Protein AF-A0A317QIL3-F1 (afdb_monomer)

Radius of gyration: 12.7 Å; Cα contacts (8 Å, |Δi|>4): 108; chains: 1; bounding box: 24×31×33 Å

Sequence (88 aa):
MLNANNESPKTRSYVVLYLADLLPRVGADRLERAARILETLPSMAGKIGLARQSQWKKYPSLYLADIAGKPTEERVLFDALNELTADV

Structure (mmCIF, N/CA/C/O backbone):
data_AF-A0A317QIL3-F1
#
_entry.id   AF-A0A317QIL3-F1
#
loop_
_atom_site.group_PDB
_atom_site.id
_atom_site.type_symbol
_atom_site.label_atom_id
_atom_site.label_alt_id
_atom_site.label_comp_id
_atom_site.label_asym_id
_atom_site.label_entity_id
_atom_site.label_seq_id
_atom_site.pdbx_PDB_ins_code
_atom_site.Cartn_x
_atom_site.Cartn_y
_atom_site.Cartn_z
_atom_site.occupa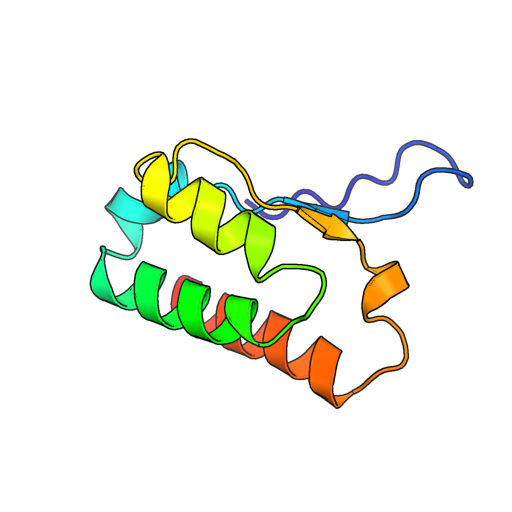ncy
_atom_site.B_iso_or_equiv
_atom_site.auth_seq_id
_atom_site.auth_comp_id
_atom_site.auth_asym_id
_atom_site.auth_atom_id
_atom_site.pdbx_PDB_model_num
ATOM 1 N N . MET A 1 1 ? 10.470 -1.070 1.859 1.00 46.31 1 MET A N 1
ATOM 2 C CA . MET A 1 1 ? 10.802 -0.444 3.155 1.00 46.31 1 MET A CA 1
ATOM 3 C C . MET A 1 1 ? 9.549 0.255 3.671 1.00 46.31 1 MET A C 1
ATOM 5 O O . MET A 1 1 ? 9.022 1.100 2.962 1.00 46.31 1 MET A O 1
ATOM 9 N N . LEU A 1 2 ? 9.016 -0.170 4.820 1.00 52.59 2 LEU A N 1
ATOM 10 C CA . LEU A 1 2 ? 7.852 0.435 5.480 1.00 52.59 2 LEU A CA 1
ATOM 11 C C . LEU A 1 2 ? 8.363 1.616 6.315 1.00 52.59 2 LEU A C 1
ATOM 13 O O . LEU A 1 2 ? 9.101 1.402 7.273 1.00 52.59 2 LEU A O 1
ATOM 17 N N . ASN A 1 3 ? 8.029 2.851 5.939 1.00 52.25 3 ASN A N 1
ATOM 18 C CA . ASN A 1 3 ? 8.293 4.004 6.798 1.00 52.25 3 ASN A CA 1
ATOM 19 C C . ASN A 1 3 ? 7.051 4.253 7.655 1.00 52.25 3 ASN A C 1
ATOM 21 O O . ASN A 1 3 ? 6.041 4.694 7.115 1.00 52.25 3 ASN A O 1
ATOM 25 N N . ALA A 1 4 ? 7.138 3.938 8.948 1.00 57.38 4 ALA A N 1
ATOM 26 C CA . ALA A 1 4 ? 6.186 4.357 9.967 1.00 57.38 4 ALA A CA 1
ATOM 27 C C . ALA A 1 4 ? 6.800 5.550 10.710 1.00 57.38 4 ALA A C 1
ATOM 29 O O . ALA A 1 4 ? 7.515 5.373 11.696 1.00 57.38 4 ALA A O 1
ATOM 30 N N . ASN A 1 5 ? 6.592 6.763 10.193 1.00 57.00 5 ASN A N 1
ATOM 31 C CA . ASN A 1 5 ? 7.208 7.947 10.786 1.00 57.00 5 ASN A CA 1
ATOM 32 C C . ASN A 1 5 ? 6.577 8.243 12.168 1.00 57.00 5 ASN A C 1
ATOM 34 O O . ASN A 1 5 ? 5.351 8.318 12.282 1.00 57.00 5 ASN A O 1
ATOM 38 N N . ASN A 1 6 ? 7.414 8.393 13.202 1.00 51.66 6 ASN A N 1
ATOM 39 C CA . ASN A 1 6 ? 7.046 8.698 14.598 1.00 51.66 6 ASN A CA 1
ATOM 40 C C . ASN A 1 6 ? 7.610 10.064 15.049 1.00 51.66 6 ASN A C 1
ATOM 42 O O . ASN A 1 6 ? 7.995 10.267 16.200 1.00 51.66 6 ASN A O 1
ATOM 46 N N . GLU A 1 7 ? 7.733 11.017 14.131 1.00 48.50 7 GLU A N 1
ATOM 47 C CA . GLU A 1 7 ? 8.222 12.355 14.460 1.00 48.50 7 GLU A CA 1
ATOM 48 C C . GLU A 1 7 ? 7.071 13.216 14.997 1.00 48.50 7 GLU A C 1
ATOM 50 O O . GLU A 1 7 ? 6.287 13.741 14.219 1.00 48.50 7 GLU A O 1
ATOM 55 N N . SER A 1 8 ? 6.999 13.393 16.324 1.00 54.25 8 SER A N 1
ATOM 56 C CA . SER A 1 8 ? 6.029 14.196 17.107 1.00 54.25 8 SER A CA 1
ATOM 57 C C . SER A 1 8 ? 4.697 13.504 17.47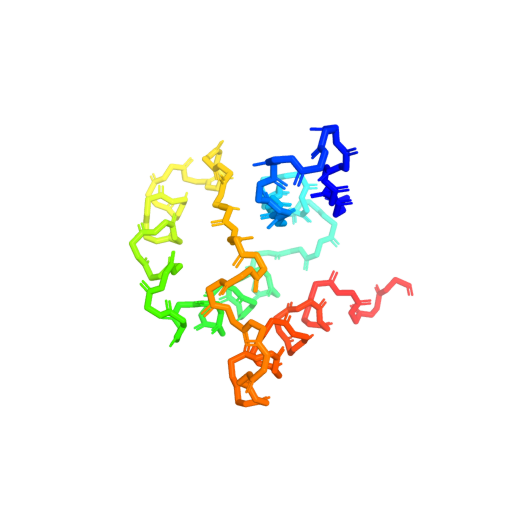3 1.00 54.25 8 SER A C 1
ATOM 59 O O . SER A 1 8 ? 4.022 12.977 16.593 1.00 54.25 8 SER A O 1
ATOM 61 N N . PRO A 1 9 ? 4.220 13.611 18.739 1.00 56.44 9 PRO A N 1
ATOM 62 C CA . PRO A 1 9 ? 2.912 13.100 19.192 1.00 56.44 9 PRO A CA 1
ATOM 63 C C . PRO A 1 9 ? 1.693 13.607 18.404 1.00 56.44 9 PRO A C 1
ATOM 65 O O . PRO A 1 9 ? 0.591 13.095 18.571 1.00 56.44 9 PRO A O 1
ATOM 68 N N . LYS A 1 10 ? 1.866 14.652 17.584 1.00 64.12 10 LYS A N 1
ATOM 69 C CA . LYS A 1 10 ? 0.813 15.236 16.739 1.00 64.12 10 LYS A CA 1
ATOM 70 C C . LYS A 1 10 ? 0.827 14.712 15.298 1.00 64.12 10 LYS A C 1
ATOM 72 O O . LYS A 1 10 ? -0.093 15.018 14.541 1.00 64.12 10 LYS A O 1
ATOM 77 N N . THR A 1 11 ? 1.845 13.953 14.901 1.00 67.44 11 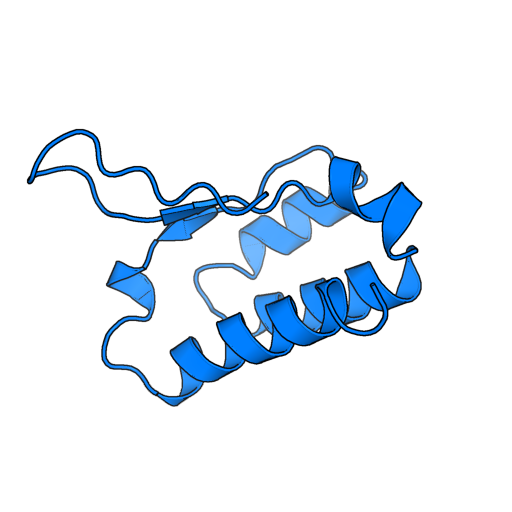THR A N 1
ATOM 78 C CA . THR A 1 11 ? 1.986 13.457 13.530 1.00 67.44 11 THR A CA 1
ATOM 79 C C . THR A 1 11 ? 1.209 12.161 13.373 1.00 67.44 11 THR A C 1
ATOM 81 O O . THR A 1 11 ? 1.459 11.174 14.060 1.00 67.44 11 THR A O 1
ATOM 84 N N . ARG A 1 12 ? 0.232 12.160 12.459 1.00 73.12 12 ARG A N 1
ATOM 85 C CA . ARG A 1 12 ? -0.547 10.958 12.138 1.00 73.12 12 ARG A CA 1
ATOM 86 C C . ARG A 1 12 ? 0.395 9.924 11.532 1.00 73.12 12 ARG A C 1
ATOM 88 O O . ARG A 1 12 ? 0.951 10.183 10.471 1.00 73.12 12 ARG A O 1
ATOM 95 N N . SER A 1 13 ? 0.545 8.764 12.166 1.00 84.94 13 SER A N 1
ATOM 96 C CA . SER A 1 13 ? 1.347 7.666 11.623 1.00 84.94 13 SER A CA 1
ATOM 97 C C . SER A 1 13 ? 0.791 7.204 10.275 1.00 84.94 13 SER A C 1
ATOM 99 O O . SER A 1 13 ? -0.424 7.062 10.103 1.00 84.94 13 SER A O 1
ATOM 101 N N . TYR A 1 14 ? 1.677 6.963 9.314 1.00 89.19 14 TYR A N 1
ATOM 102 C CA . TYR A 1 14 ? 1.327 6.486 7.980 1.00 89.19 14 TYR A CA 1
ATOM 103 C C . TYR A 1 14 ? 2.332 5.455 7.487 1.00 89.19 14 TYR A C 1
ATOM 105 O O . TYR A 1 14 ? 3.453 5.399 7.978 1.00 89.19 14 TYR A O 1
ATOM 113 N N . VAL A 1 15 ? 1.915 4.669 6.501 1.00 90.75 15 VAL A N 1
ATOM 114 C CA . VAL A 1 15 ? 2.757 3.771 5.712 1.00 90.75 15 VAL A CA 1
ATOM 115 C C . VAL A 1 15 ? 2.934 4.383 4.333 1.00 90.75 15 VAL A C 1
ATOM 117 O O . VAL A 1 15 ? 1.950 4.794 3.722 1.00 90.75 15 VAL A O 1
ATOM 120 N N . VAL A 1 16 ? 4.164 4.421 3.823 1.00 93.25 16 VAL A N 1
ATOM 121 C CA . VAL A 1 16 ? 4.458 4.759 2.420 1.00 93.25 16 VAL A CA 1
ATOM 122 C C . VAL A 1 16 ? 4.862 3.505 1.667 1.00 93.25 16 VAL A C 1
ATOM 124 O O . VAL A 1 16 ? 5.706 2.742 2.140 1.00 93.25 16 VAL A O 1
ATOM 127 N N . LEU A 1 17 ? 4.287 3.314 0.482 1.00 92.50 17 LEU A N 1
ATOM 128 C CA . LEU A 1 17 ? 4.611 2.199 -0.397 1.00 92.50 17 LEU A CA 1
ATOM 129 C C . LEU A 1 17 ? 5.495 2.677 -1.550 1.00 92.50 17 LEU A C 1
ATOM 131 O O . LEU A 1 17 ? 5.046 3.353 -2.476 1.00 92.50 17 LEU A O 1
ATOM 135 N N . TYR A 1 18 ? 6.761 2.280 -1.505 1.00 93.81 18 TYR A N 1
ATOM 136 C CA . TYR A 1 18 ? 7.742 2.531 -2.559 1.00 93.81 18 TYR A CA 1
ATOM 137 C C . TYR A 1 18 ? 7.638 1.454 -3.649 1.00 93.81 18 TYR A C 1
ATOM 139 O O . TYR A 1 18 ? 8.494 0.584 -3.780 1.00 93.81 18 TYR A O 1
ATOM 147 N N . LEU A 1 19 ? 6.522 1.458 -4.384 1.00 94.31 19 LEU A N 1
ATOM 148 C CA . LEU A 1 19 ? 6.170 0.390 -5.328 1.00 94.31 19 LEU A CA 1
ATOM 149 C C . LEU A 1 19 ? 7.168 0.271 -6.494 1.00 94.31 19 LEU A C 1
ATOM 151 O O . LEU A 1 19 ? 7.530 -0.845 -6.853 1.00 94.31 19 LEU A O 1
ATOM 155 N N . ALA A 1 20 ? 7.676 1.387 -7.031 1.00 94.56 20 ALA A N 1
ATOM 156 C CA . ALA A 1 20 ? 8.742 1.359 -8.040 1.00 94.56 20 ALA A CA 1
ATOM 157 C C . ALA A 1 20 ? 10.015 0.650 -7.545 1.00 94.56 20 ALA A C 1
ATOM 159 O O . ALA A 1 20 ? 10.617 -0.100 -8.307 1.00 94.56 20 ALA A O 1
ATOM 160 N N . ASP A 1 21 ? 10.386 0.831 -6.276 1.00 93.56 21 ASP A N 1
ATOM 161 C CA . ASP A 1 21 ? 11.587 0.218 -5.693 1.00 93.56 21 ASP A CA 1
ATOM 162 C C . ASP A 1 21 ? 11.385 -1.277 -5.410 1.00 93.56 21 ASP A C 1
ATOM 164 O O . ASP A 1 21 ? 12.332 -2.062 -5.429 1.00 93.56 21 ASP A O 1
ATOM 168 N N . LEU A 1 22 ? 10.142 -1.691 -5.146 1.00 92.06 22 LEU A N 1
ATOM 169 C CA . LEU A 1 22 ? 9.790 -3.094 -4.932 1.00 92.06 22 LEU A CA 1
ATOM 170 C C . LEU A 1 22 ? 9.646 -3.869 -6.245 1.00 92.06 22 LEU A C 1
ATOM 172 O O . LEU A 1 22 ? 9.921 -5.070 -6.261 1.00 92.06 22 LEU A O 1
ATOM 176 N N . LEU A 1 23 ? 9.246 -3.199 -7.331 1.00 93.56 23 LEU A N 1
ATOM 177 C CA . LEU A 1 23 ? 8.952 -3.815 -8.626 1.00 93.56 23 LEU A CA 1
ATOM 178 C C . LEU A 1 23 ? 10.072 -4.744 -9.144 1.00 93.56 23 LEU A C 1
ATOM 180 O O . LEU A 1 23 ? 9.737 -5.869 -9.517 1.00 93.56 23 LEU A O 1
ATOM 184 N N . PRO A 1 24 ? 11.373 -4.371 -9.130 1.00 93.12 24 PRO A N 1
ATOM 185 C CA . PRO A 1 24 ? 12.446 -5.248 -9.605 1.00 93.12 24 PRO A CA 1
ATOM 186 C C . PRO A 1 24 ? 12.604 -6.532 -8.785 1.00 93.12 24 PRO A C 1
ATOM 188 O O . PRO A 1 24 ? 13.114 -7.522 -9.298 1.00 93.12 24 PRO A O 1
ATOM 191 N N . ARG A 1 25 ? 12.193 -6.512 -7.511 1.00 91.12 25 ARG A N 1
ATOM 192 C CA . ARG A 1 25 ? 12.359 -7.636 -6.583 1.00 91.12 25 ARG A CA 1
ATOM 193 C C . ARG A 1 25 ? 11.169 -8.589 -6.607 1.00 91.12 25 ARG A C 1
ATOM 195 O O . ARG A 1 25 ? 11.364 -9.795 -6.568 1.00 91.12 25 ARG A O 1
ATOM 202 N N . VAL A 1 26 ? 9.947 -8.054 -6.630 1.00 92.44 26 VAL A N 1
ATOM 203 C CA . VAL A 1 26 ? 8.716 -8.861 -6.508 1.00 92.44 26 VAL A CA 1
ATOM 204 C C . VAL A 1 26 ? 8.082 -9.190 -7.863 1.00 92.44 26 VAL A C 1
ATOM 206 O O . VAL A 1 26 ? 7.297 -10.129 -7.965 1.00 92.44 26 VAL A O 1
ATOM 209 N N . GLY A 1 27 ? 8.427 -8.443 -8.914 1.00 94.19 27 GLY A N 1
ATOM 210 C CA . GLY A 1 27 ? 7.833 -8.578 -10.242 1.00 94.19 27 GLY A CA 1
ATOM 211 C C . GLY A 1 27 ? 6.475 -7.880 -10.380 1.00 94.19 27 GLY A C 1
ATOM 212 O O . GLY A 1 27 ? 5.781 -7.593 -9.401 1.00 94.19 27 GLY A O 1
ATOM 213 N N . ALA A 1 28 ? 6.090 -7.595 -11.627 1.00 95.00 28 ALA A N 1
ATOM 214 C CA . ALA A 1 28 ? 4.884 -6.827 -11.944 1.00 95.00 28 ALA A CA 1
ATOM 215 C C . ALA A 1 28 ? 3.592 -7.510 -11.467 1.00 95.00 28 ALA A C 1
ATOM 217 O O . ALA A 1 28 ? 2.714 -6.839 -10.930 1.00 95.00 28 ALA A O 1
ATOM 218 N N . ASP A 1 29 ? 3.498 -8.836 -11.596 1.00 95.56 29 ASP A N 1
ATOM 219 C CA . ASP A 1 29 ? 2.279 -9.575 -11.254 1.00 95.56 29 ASP A CA 1
ATOM 220 C C . ASP A 1 29 ? 1.984 -9.566 -9.750 1.00 95.56 29 ASP A C 1
ATOM 222 O O . ASP A 1 29 ? 0.841 -9.340 -9.351 1.00 95.56 29 ASP A O 1
ATOM 226 N N . ARG A 1 30 ? 3.002 -9.790 -8.902 1.00 94.81 30 ARG A N 1
ATOM 227 C CA . ARG A 1 30 ? 2.854 -9.715 -7.434 1.00 94.81 30 ARG A CA 1
ATOM 228 C C . ARG A 1 30 ? 2.518 -8.297 -7.000 1.00 94.81 30 ARG A C 1
ATOM 230 O O . ARG A 1 30 ? 1.606 -8.096 -6.201 1.00 94.81 30 ARG A O 1
ATOM 237 N N . LEU A 1 31 ? 3.212 -7.312 -7.572 1.00 96.31 31 LEU A N 1
ATOM 238 C CA . LEU A 1 31 ? 2.953 -5.909 -7.278 1.00 96.31 31 LEU A CA 1
ATOM 239 C C . LEU A 1 31 ? 1.514 -5.518 -7.627 1.00 96.31 31 LEU A C 1
ATOM 241 O O . LEU A 1 31 ? 0.863 -4.854 -6.826 1.00 96.31 31 LEU A O 1
ATOM 245 N N . GLU A 1 32 ? 0.991 -5.954 -8.774 1.00 97.44 32 GLU A N 1
ATOM 246 C CA . GLU A 1 32 ? -0.386 -5.637 -9.154 1.00 97.44 32 GLU A CA 1
ATOM 247 C C . GLU A 1 32 ? -1.436 -6.375 -8.326 1.00 97.44 32 GLU A C 1
ATOM 249 O O . GLU A 1 32 ? -2.493 -5.810 -8.046 1.00 97.44 32 GLU A O 1
ATOM 254 N N . ARG A 1 33 ? -1.168 -7.605 -7.870 1.00 97.62 33 ARG A N 1
ATOM 255 C CA . ARG A 1 33 ? -2.060 -8.264 -6.902 1.00 97.62 33 ARG A CA 1
ATOM 256 C C . ARG A 1 33 ? -2.128 -7.487 -5.593 1.00 97.62 33 ARG A C 1
ATOM 258 O O . ARG A 1 33 ? -3.228 -7.177 -5.140 1.00 97.62 33 ARG A O 1
ATOM 265 N N . ALA A 1 34 ? -0.979 -7.088 -5.049 1.00 97.00 34 ALA A N 1
ATOM 266 C CA . ALA A 1 34 ? -0.925 -6.243 -3.860 1.00 97.00 34 ALA A CA 1
ATOM 267 C C . ALA A 1 34 ? -1.649 -4.902 -4.073 1.00 97.00 34 ALA A C 1
ATOM 269 O O . ALA A 1 34 ? -2.424 -4.467 -3.222 1.00 97.00 34 ALA A O 1
ATOM 270 N N . ALA A 1 35 ? -1.446 -4.258 -5.227 1.00 97.19 35 ALA A N 1
ATOM 271 C CA . ALA A 1 35 ? -2.096 -2.998 -5.572 1.00 97.19 35 ALA A CA 1
ATOM 272 C C . ALA A 1 35 ? -3.626 -3.133 -5.636 1.00 97.19 35 ALA A C 1
ATOM 274 O O . ALA A 1 35 ? -4.325 -2.294 -5.073 1.00 97.19 35 ALA A O 1
ATOM 275 N N . ARG A 1 36 ? -4.149 -4.207 -6.242 1.00 98.06 36 ARG A N 1
ATOM 276 C CA . ARG A 1 36 ? -5.595 -4.487 -6.295 1.00 98.06 36 ARG A CA 1
ATOM 277 C C . ARG A 1 36 ? -6.205 -4.720 -4.918 1.00 98.06 36 ARG A C 1
ATOM 279 O O . ARG A 1 36 ? -7.318 -4.269 -4.675 1.00 98.06 36 ARG A O 1
ATOM 286 N N . ILE A 1 37 ? -5.485 -5.398 -4.021 1.00 97.94 37 ILE A N 1
ATOM 287 C CA . ILE A 1 37 ? -5.919 -5.566 -2.628 1.00 97.94 37 ILE A CA 1
ATOM 288 C C . ILE A 1 37 ? -5.985 -4.192 -1.948 1.00 97.94 37 ILE A C 1
ATOM 290 O O . ILE A 1 37 ? -7.005 -3.838 -1.369 1.00 97.94 37 ILE A O 1
ATOM 294 N N . LEU A 1 38 ? -4.949 -3.360 -2.087 1.00 97.31 38 LEU A N 1
ATOM 295 C CA . LEU A 1 38 ? -4.940 -2.011 -1.509 1.00 97.31 38 LEU A CA 1
ATOM 296 C C . LEU A 1 38 ? -6.032 -1.102 -2.084 1.00 97.31 38 LEU A C 1
ATOM 298 O O . LEU A 1 38 ? -6.538 -0.243 -1.366 1.00 97.31 38 LEU A O 1
ATOM 302 N N . GLU A 1 39 ? -6.418 -1.274 -3.349 1.00 96.69 39 GLU A N 1
ATOM 303 C CA . GLU A 1 39 ? -7.497 -0.505 -3.984 1.00 96.69 39 GLU A CA 1
ATOM 304 C C . GLU A 1 39 ? -8.863 -0.710 -3.331 1.00 96.69 39 GLU A C 1
ATOM 306 O O . GLU A 1 39 ? -9.728 0.153 -3.477 1.00 96.69 39 GLU A O 1
ATOM 311 N N . THR A 1 40 ? -9.065 -1.789 -2.569 1.00 97.38 40 THR A N 1
ATOM 312 C CA . THR A 1 40 ? -10.320 -1.985 -1.833 1.00 97.38 40 THR A CA 1
ATOM 313 C C . THR A 1 40 ? -10.435 -1.065 -0.616 1.00 97.38 40 THR A C 1
ATOM 315 O O . THR A 1 40 ? -11.524 -0.939 -0.059 1.00 97.38 40 THR A O 1
ATOM 318 N N . LEU A 1 41 ? -9.348 -0.402 -0.195 1.00 96.38 41 LEU A N 1
ATOM 319 C CA . LEU A 1 41 ? -9.397 0.645 0.826 1.00 96.38 41 LEU A CA 1
ATOM 320 C C . LEU A 1 41 ? -9.807 1.985 0.188 1.00 96.38 41 LEU A C 1
ATOM 322 O O . LEU A 1 41 ? -9.096 2.486 -0.694 1.00 96.38 41 LEU A O 1
ATOM 326 N N . PRO A 1 42 ? -10.874 2.651 0.677 1.00 93.38 42 PRO A N 1
ATOM 327 C CA . PRO A 1 42 ? -11.307 3.944 0.140 1.00 93.38 42 PRO A CA 1
ATOM 328 C C . PRO A 1 42 ? -10.205 5.014 0.146 1.00 93.38 42 PRO A C 1
ATOM 330 O O . PRO A 1 42 ? -10.087 5.803 -0.789 1.00 93.38 42 PRO A O 1
ATOM 333 N N . SER A 1 43 ? -9.352 5.015 1.175 1.00 93.31 43 SER A N 1
ATOM 334 C CA . SER A 1 43 ? -8.237 5.960 1.334 1.00 93.31 43 SER A CA 1
ATOM 335 C C . SER A 1 43 ? -7.055 5.703 0.385 1.00 93.31 43 SER A C 1
ATOM 337 O O . SER A 1 43 ? -6.147 6.543 0.305 1.00 93.31 43 SER A O 1
ATOM 339 N N . MET A 1 44 ? -7.057 4.574 -0.336 1.00 96.62 44 MET A N 1
ATOM 340 C CA . MET A 1 44 ? -5.975 4.130 -1.219 1.00 96.62 44 MET A CA 1
ATOM 341 C C . MET A 1 44 ? -6.373 4.049 -2.688 1.00 96.62 44 MET A C 1
ATOM 343 O O . MET A 1 44 ? -5.508 4.302 -3.522 1.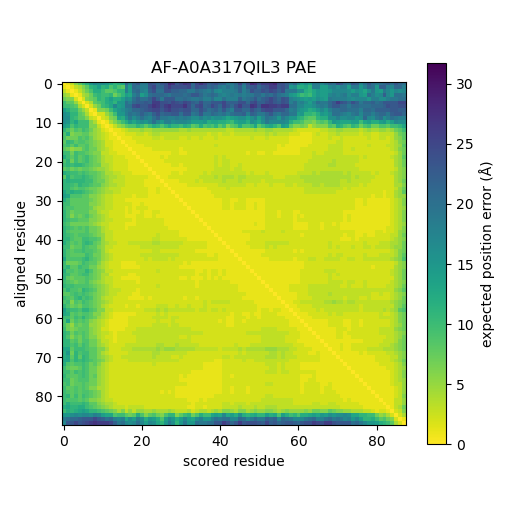00 96.62 44 MET A O 1
ATOM 347 N N . ALA A 1 45 ? -7.637 3.771 -3.024 1.00 95.12 45 ALA A N 1
ATOM 348 C CA . ALA A 1 45 ? -8.092 3.569 -4.405 1.00 95.12 45 ALA A CA 1
ATOM 349 C C . ALA A 1 45 ? -7.565 4.640 -5.385 1.00 95.12 45 ALA A C 1
ATOM 351 O O . ALA A 1 45 ? -6.879 4.335 -6.362 1.00 95.12 45 ALA A O 1
ATOM 352 N N . GLY A 1 46 ? -7.781 5.923 -5.071 1.00 96.44 46 GLY A N 1
ATOM 353 C CA . GLY A 1 46 ? -7.285 7.025 -5.903 1.00 96.44 46 GLY A CA 1
ATOM 354 C C . GLY A 1 46 ? -5.754 7.120 -5.955 1.00 96.44 46 GLY A C 1
ATOM 355 O O . GLY A 1 46 ? -5.181 7.437 -6.997 1.00 96.44 46 GLY A O 1
ATOM 356 N N . LYS A 1 47 ? -5.068 6.810 -4.850 1.00 97.25 47 LYS A N 1
ATOM 357 C CA . LYS A 1 47 ? -3.601 6.872 -4.763 1.00 97.25 47 LYS A CA 1
ATOM 358 C C . LYS A 1 47 ? -2.943 5.750 -5.564 1.00 97.25 47 LYS A C 1
ATOM 360 O O . LYS A 1 47 ? -1.946 6.008 -6.235 1.00 97.25 47 LYS A O 1
ATOM 365 N N . ILE A 1 48 ? -3.508 4.542 -5.536 1.00 97.8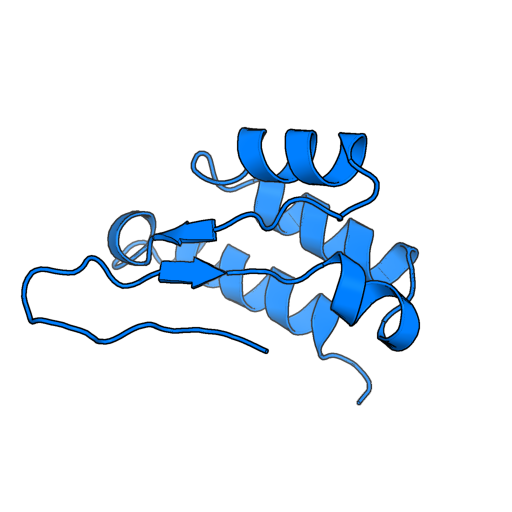1 48 ILE A N 1
ATOM 366 C CA . ILE A 1 48 ? -3.043 3.416 -6.354 1.00 97.81 48 ILE A CA 1
ATOM 367 C C . ILE A 1 48 ? -3.275 3.704 -7.836 1.00 97.81 48 ILE A C 1
ATOM 369 O O . ILE A 1 48 ? -2.347 3.536 -8.624 1.00 97.81 48 ILE A O 1
ATOM 373 N N . GLY A 1 49 ? -4.442 4.233 -8.219 1.00 97.00 49 GLY A N 1
ATOM 374 C CA . GLY A 1 49 ? -4.698 4.645 -9.602 1.00 97.00 49 GLY A CA 1
ATOM 375 C C . GLY A 1 49 ? -3.658 5.645 -10.125 1.00 97.00 49 GLY A C 1
ATOM 376 O O . GLY A 1 49 ? -3.096 5.457 -11.205 1.00 97.00 49 GLY A O 1
ATOM 377 N N . LEU A 1 50 ? -3.325 6.667 -9.327 1.00 97.38 50 LEU A N 1
ATOM 378 C CA . LEU A 1 50 ? -2.268 7.632 -9.658 1.00 97.38 50 LEU A CA 1
ATOM 379 C C . LEU A 1 50 ? -0.874 6.991 -9.714 1.00 97.38 50 LEU A C 1
ATOM 381 O O . LEU A 1 50 ? -0.072 7.350 -10.580 1.00 97.38 50 LEU A O 1
ATOM 385 N N . ALA A 1 51 ? -0.573 6.060 -8.806 1.00 97.19 51 ALA A N 1
ATOM 386 C CA . ALA A 1 51 ? 0.679 5.313 -8.819 1.00 97.19 51 ALA A CA 1
ATOM 387 C C . A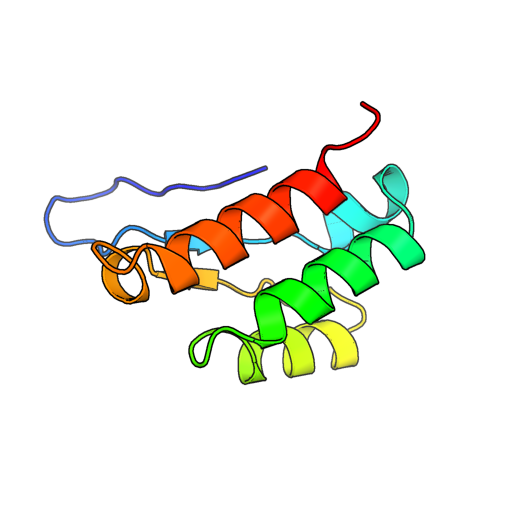LA A 1 51 ? 0.803 4.490 -10.105 1.00 97.19 51 ALA A C 1
ATOM 389 O O . ALA A 1 51 ? 1.798 4.641 -10.814 1.00 97.19 51 ALA A O 1
ATOM 390 N N . ARG A 1 52 ? -0.235 3.736 -10.478 1.00 97.25 52 ARG A N 1
ATO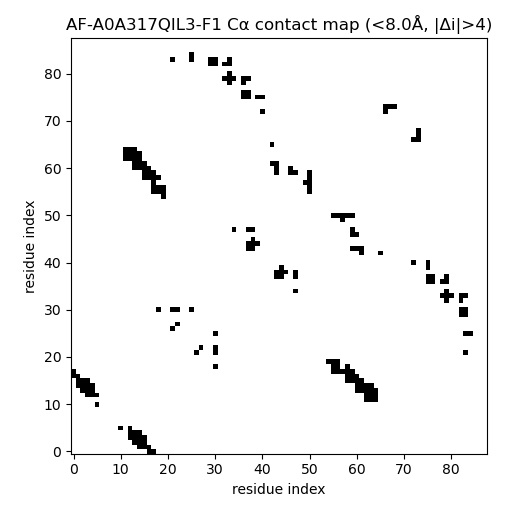M 391 C CA . ARG A 1 52 ? -0.284 2.932 -11.706 1.00 97.25 52 ARG A CA 1
ATOM 392 C C . ARG A 1 52 ? -0.077 3.782 -12.960 1.00 97.25 52 ARG A C 1
ATOM 394 O O . ARG A 1 52 ? 0.789 3.468 -13.771 1.00 97.25 52 ARG A O 1
ATOM 401 N N . GLN A 1 53 ? -0.783 4.911 -13.081 1.00 97.69 53 GLN A N 1
ATOM 402 C CA . GLN A 1 53 ? -0.612 5.859 -14.198 1.00 97.69 53 GLN A CA 1
ATOM 403 C C . GLN A 1 53 ? 0.819 6.408 -14.299 1.00 97.69 53 GLN A C 1
ATOM 405 O O . GLN A 1 53 ? 1.314 6.673 -15.390 1.00 97.69 53 GLN A O 1
ATOM 410 N N . SER A 1 54 ? 1.500 6.561 -13.162 1.00 97.00 54 SER A N 1
ATOM 411 C CA . SER A 1 54 ? 2.889 7.027 -13.100 1.00 97.00 54 SER A CA 1
ATOM 412 C C . SER A 1 54 ? 3.938 5.924 -13.278 1.00 97.00 54 SER A C 1
ATOM 414 O O . SER A 1 54 ? 5.116 6.183 -13.038 1.00 97.00 54 SER A O 1
ATOM 416 N N . GLN A 1 55 ? 3.539 4.700 -13.645 1.00 96.12 55 GLN A N 1
ATOM 417 C CA . GLN A 1 55 ? 4.420 3.525 -13.643 1.00 96.12 55 GLN A CA 1
ATOM 418 C C . GLN A 1 55 ? 5.068 3.300 -12.263 1.00 96.12 55 GLN A C 1
ATOM 420 O O . GLN A 1 55 ? 6.271 3.079 -12.153 1.00 96.12 55 GLN A O 1
ATOM 425 N N . TRP A 1 56 ? 4.266 3.418 -11.202 1.00 96.44 56 TRP A N 1
ATOM 426 C CA . TRP A 1 56 ? 4.641 3.214 -9.793 1.00 96.44 56 TRP A CA 1
ATOM 427 C C . TRP A 1 56 ? 5.624 4.230 -9.199 1.00 96.44 56 TRP A C 1
ATOM 429 O O . TRP A 1 56 ? 6.066 4.055 -8.065 1.00 96.44 56 TRP A O 1
ATOM 439 N N . LYS A 1 57 ? 5.932 5.314 -9.925 1.00 94.38 57 LYS A N 1
ATOM 440 C CA . LYS A 1 57 ? 6.850 6.380 -9.481 1.00 94.38 57 LYS A CA 1
ATOM 441 C C . LYS A 1 57 ? 6.258 7.291 -8.402 1.00 94.38 57 LYS A C 1
ATOM 443 O O . LYS A 1 57 ? 7.005 7.952 -7.690 1.00 94.38 57 LYS A O 1
ATOM 448 N N . LYS A 1 58 ? 4.928 7.366 -8.279 1.00 94.69 58 LYS A N 1
ATOM 449 C CA . LYS A 1 58 ? 4.264 8.013 -7.136 1.00 94.69 58 LYS A CA 1
ATOM 450 C C . LYS A 1 58 ? 4.160 7.037 -5.970 1.00 94.69 58 LYS A C 1
ATOM 452 O O . LYS A 1 58 ? 3.854 5.867 -6.175 1.00 94.69 58 LYS A O 1
ATOM 457 N N . TYR A 1 59 ? 4.342 7.553 -4.757 1.00 93.94 59 TYR A N 1
ATOM 458 C CA . TYR A 1 59 ? 4.364 6.758 -3.531 1.00 93.94 59 TYR A CA 1
ATOM 459 C C . TYR A 1 59 ? 3.026 6.871 -2.793 1.00 93.94 59 TYR A C 1
ATOM 461 O O . TYR A 1 59 ? 2.801 7.856 -2.082 1.00 93.94 59 TYR A O 1
ATOM 469 N N . PRO A 1 60 ? 2.094 5.920 -2.980 1.00 95.25 60 PRO A N 1
ATOM 470 C CA . PRO A 1 60 ? 0.837 5.940 -2.255 1.00 95.25 60 PRO A CA 1
ATOM 471 C C . PRO A 1 60 ? 1.106 5.753 -0.758 1.00 95.25 60 PRO A C 1
ATOM 473 O O . PRO A 1 60 ? 1.908 4.908 -0.351 1.00 95.25 60 PRO A O 1
ATOM 476 N N . SER A 1 61 ? 0.432 6.565 0.056 1.00 94.50 61 SER A N 1
ATOM 477 C CA . SER A 1 61 ? 0.534 6.528 1.512 1.00 94.50 61 SER A CA 1
ATOM 478 C C . SER A 1 61 ? -0.809 6.232 2.172 1.00 94.50 61 SER A C 1
ATOM 480 O O . SER A 1 61 ? -1.847 6.744 1.747 1.00 94.50 61 SER A O 1
ATOM 482 N N . LEU A 1 62 ? -0.788 5.436 3.236 1.00 93.75 62 LEU A N 1
ATOM 483 C CA . LEU A 1 62 ? -1.949 5.074 4.044 1.00 93.75 62 LEU A CA 1
ATOM 484 C C . LEU A 1 62 ? -1.763 5.612 5.459 1.00 93.75 62 LEU A C 1
ATOM 486 O O . LEU A 1 62 ? -0.822 5.204 6.135 1.00 93.75 62 LEU A O 1
ATOM 490 N N . TYR A 1 63 ? -2.646 6.493 5.929 1.00 92.25 63 TYR A N 1
ATOM 491 C CA . TYR A 1 63 ? -2.643 6.866 7.343 1.00 92.25 63 TYR A CA 1
ATOM 492 C C . TYR A 1 63 ? -3.212 5.715 8.166 1.00 92.25 63 TYR A C 1
ATOM 494 O O . TYR A 1 63 ? -4.312 5.241 7.896 1.00 92.25 63 TYR A O 1
ATOM 502 N N . LEU A 1 64 ? -2.488 5.288 9.200 1.00 90.31 64 LEU A N 1
ATOM 503 C CA . LEU A 1 64 ? -2.916 4.174 10.048 1.00 90.31 64 LEU A CA 1
ATOM 504 C C . LEU A 1 64 ? -4.209 4.505 10.796 1.00 90.31 64 LEU A C 1
ATOM 506 O O . LEU A 1 64 ? -5.066 3.647 10.955 1.00 90.31 64 LEU A O 1
ATOM 510 N N . ALA A 1 65 ? -4.400 5.773 11.166 1.00 90.44 65 ALA A N 1
ATOM 511 C CA . ALA A 1 65 ? -5.638 6.250 11.779 1.00 90.44 65 ALA A CA 1
ATOM 512 C C . ALA A 1 65 ? -6.882 6.083 10.884 1.00 90.44 65 ALA A C 1
ATOM 514 O O . ALA A 1 65 ? -7.991 6.111 11.404 1.00 90.44 65 ALA A O 1
ATOM 515 N N . ASP A 1 66 ? -6.722 5.927 9.564 1.00 91.69 66 ASP A N 1
ATOM 516 C CA . ASP A 1 66 ? -7.860 5.718 8.662 1.00 91.69 66 ASP A CA 1
ATOM 517 C C . ASP A 1 66 ? -8.386 4.272 8.731 1.00 91.69 66 ASP A C 1
ATOM 519 O O . ASP A 1 66 ? -9.549 4.047 8.399 1.00 91.69 66 ASP A O 1
ATOM 523 N N . ILE A 1 67 ? -7.562 3.317 9.188 1.00 94.19 67 ILE A N 1
ATOM 524 C CA . ILE A 1 67 ? -7.886 1.879 9.243 1.00 94.19 67 ILE A CA 1
ATOM 525 C C . ILE A 1 67 ? -7.872 1.295 10.666 1.00 94.19 67 ILE A C 1
ATOM 527 O O . ILE A 1 67 ? -8.420 0.221 10.887 1.00 94.19 67 ILE A O 1
ATOM 531 N N . ALA A 1 68 ? -7.258 1.979 11.635 1.00 91.38 68 ALA A N 1
ATOM 532 C CA . ALA A 1 68 ? -7.095 1.479 12.997 1.00 91.38 68 ALA A CA 1
ATOM 533 C C . ALA A 1 68 ? -8.445 1.227 13.687 1.00 91.38 68 ALA A C 1
ATOM 535 O O . ALA A 1 68 ? -9.340 2.074 13.665 1.00 91.38 68 ALA A O 1
ATOM 536 N N . GLY A 1 69 ? -8.573 0.065 14.329 1.00 92.81 69 GLY A N 1
ATOM 537 C CA . GLY A 1 69 ? -9.805 -0.388 14.971 1.00 92.81 69 GLY A CA 1
ATOM 538 C C . GLY A 1 69 ? -10.829 -0.971 13.994 1.00 92.81 69 GLY A C 1
ATOM 539 O O . GLY A 1 69 ? -11.965 -1.232 14.394 1.00 92.81 69 GLY A O 1
ATOM 540 N N . LYS A 1 70 ? -10.453 -1.186 12.726 1.00 96.12 70 LYS A N 1
ATOM 541 C CA . LYS A 1 70 ? -11.318 -1.760 11.690 1.00 96.12 70 LYS A CA 1
ATOM 542 C C . LYS A 1 70 ? -10.705 -3.064 11.165 1.00 96.12 70 LYS A C 1
ATOM 544 O O . LYS A 1 70 ? -9.970 -3.040 10.177 1.00 96.12 70 LYS A O 1
ATOM 549 N N . PRO A 1 71 ? -11.033 -4.225 11.764 1.00 95.56 71 PRO A N 1
ATOM 550 C CA . PRO A 1 71 ? -10.346 -5.489 11.480 1.00 95.56 71 PRO A CA 1
ATOM 551 C C . PRO A 1 71 ? -10.325 -5.894 10.000 1.00 95.56 71 PRO A C 1
ATOM 553 O O . PRO A 1 71 ? -9.379 -6.524 9.533 1.00 95.56 71 PRO A O 1
ATOM 556 N N . THR A 1 72 ? -11.369 -5.544 9.248 1.00 96.44 72 THR A N 1
ATOM 557 C CA . THR A 1 72 ? -11.456 -5.800 7.806 1.00 96.44 72 THR A CA 1
ATOM 558 C C . THR A 1 72 ? -10.475 -4.948 7.006 1.00 96.44 72 THR A C 1
ATOM 560 O O . THR A 1 72 ? -9.784 -5.479 6.144 1.00 96.44 72 THR A O 1
ATOM 563 N N . GLU A 1 73 ? -10.378 -3.649 7.294 1.00 96.50 73 GLU A N 1
ATOM 564 C CA . GLU A 1 73 ? -9.450 -2.738 6.610 1.00 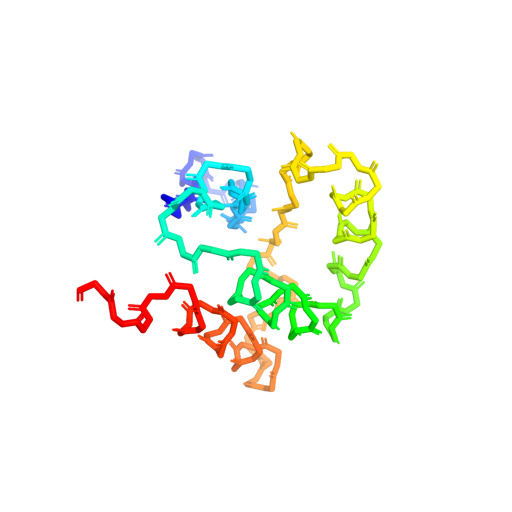96.50 73 GLU A CA 1
ATOM 565 C C . GLU A 1 73 ? -7.993 -3.001 7.029 1.00 96.50 73 GL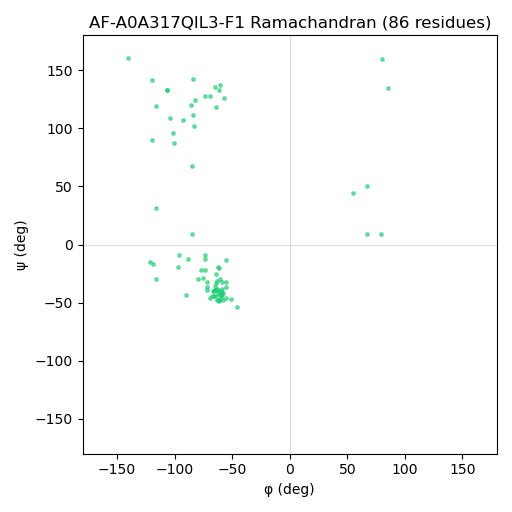U A C 1
ATOM 567 O O . GLU A 1 73 ? -7.088 -2.964 6.197 1.00 96.50 73 GLU A O 1
ATOM 572 N N . GLU A 1 74 ? -7.766 -3.343 8.300 1.00 95.62 74 GLU A N 1
ATOM 573 C CA . GLU A 1 74 ? -6.460 -3.783 8.801 1.00 95.62 74 GLU A CA 1
ATOM 574 C C . GLU A 1 74 ? -5.982 -5.044 8.077 1.00 95.62 74 GLU A C 1
ATOM 576 O O . GLU A 1 74 ? -4.841 -5.100 7.619 1.00 95.62 74 GLU A O 1
ATOM 581 N N . ARG A 1 75 ? -6.863 -6.041 7.911 1.00 97.12 75 ARG A N 1
ATOM 582 C CA . ARG A 1 75 ? -6.542 -7.271 7.178 1.00 97.12 75 ARG A CA 1
ATOM 583 C C . ARG A 1 75 ? -6.154 -6.996 5.729 1.00 97.12 75 ARG A C 1
ATOM 585 O O . ARG A 1 75 ? -5.174 -7.564 5.269 1.00 97.12 75 ARG A O 1
ATOM 592 N N . VAL A 1 76 ? -6.846 -6.081 5.049 1.00 97.12 76 VAL A N 1
ATOM 593 C CA . VAL A 1 76 ? -6.506 -5.684 3.671 1.00 97.12 76 VAL A CA 1
ATOM 594 C C . VAL A 1 76 ? -5.069 -5.160 3.570 1.00 97.12 76 VAL A C 1
ATOM 596 O O . VAL A 1 76 ? -4.355 -5.515 2.631 1.00 97.12 76 VAL A O 1
ATOM 599 N N . LEU A 1 77 ? -4.609 -4.356 4.539 1.00 95.56 77 LEU A N 1
ATOM 600 C CA . LEU A 1 77 ? -3.213 -3.911 4.570 1.00 95.56 77 LEU A CA 1
ATOM 601 C C . LEU A 1 77 ? -2.254 -5.104 4.692 1.00 95.56 77 LEU A C 1
ATOM 603 O O . LEU A 1 77 ? -1.288 -5.184 3.935 1.00 95.56 77 LEU A O 1
ATOM 607 N N . PHE A 1 78 ? -2.508 -6.028 5.618 1.00 95.44 78 PHE A N 1
ATOM 608 C CA . PHE A 1 78 ? -1.633 -7.185 5.820 1.00 95.44 78 PHE A CA 1
ATOM 609 C C . PHE A 1 78 ? -1.634 -8.153 4.633 1.00 95.44 78 PHE A C 1
ATOM 611 O O . PHE A 1 78 ? -0.566 -8.612 4.240 1.00 95.44 78 PHE A O 1
ATOM 618 N N . ASP A 1 79 ? -2.784 -8.410 4.013 1.00 96.50 79 ASP A N 1
ATOM 619 C CA . ASP A 1 79 ? -2.892 -9.268 2.829 1.00 96.50 79 ASP A CA 1
ATOM 620 C C . ASP A 1 79 ? -2.093 -8.687 1.652 1.00 96.50 79 ASP A C 1
ATOM 622 O O . ASP A 1 79 ? -1.342 -9.402 0.986 1.00 96.50 79 ASP A O 1
ATOM 626 N N . ALA A 1 80 ? -2.163 -7.368 1.443 1.00 95.88 80 ALA A N 1
ATOM 627 C CA . ALA A 1 80 ? -1.350 -6.700 0.432 1.00 95.88 80 ALA A CA 1
ATOM 628 C C . ALA A 1 80 ? 0.153 -6.767 0.736 1.00 95.88 80 ALA A C 1
ATOM 630 O O . ALA A 1 80 ? 0.962 -6.928 -0.177 1.00 95.88 80 ALA A O 1
ATOM 631 N N . LEU A 1 81 ? 0.546 -6.635 2.008 1.00 93.81 81 LEU A N 1
ATOM 632 C CA . LEU A 1 81 ? 1.945 -6.783 2.410 1.00 93.81 81 LEU A CA 1
ATOM 633 C C . LEU A 1 81 ? 2.434 -8.217 2.192 1.00 93.81 81 LEU A C 1
ATOM 635 O O . LEU A 1 81 ? 3.537 -8.387 1.681 1.00 93.81 81 LEU A O 1
ATOM 639 N N . ASN A 1 82 ? 1.606 -9.222 2.484 1.00 94.12 82 ASN A N 1
ATOM 640 C CA . ASN A 1 82 ? 1.935 -10.627 2.260 1.00 94.12 82 ASN A CA 1
ATOM 641 C C . ASN A 1 82 ? 2.225 -10.920 0.781 1.00 94.12 82 ASN A C 1
ATOM 643 O O . ASN A 1 82 ? 3.201 -11.604 0.490 1.00 94.12 82 ASN A O 1
ATOM 647 N N . GLU A 1 83 ? 1.471 -10.347 -0.163 1.00 93.12 83 GLU A N 1
ATOM 648 C CA . GLU A 1 83 ? 1.778 -10.469 -1.602 1.00 93.12 83 GLU A CA 1
ATOM 649 C C . GLU A 1 83 ? 3.157 -9.892 -1.978 1.00 93.12 83 GLU A C 1
ATOM 651 O O . GLU A 1 83 ? 3.806 -10.366 -2.912 1.00 93.12 83 GLU A O 1
ATOM 656 N N . LEU A 1 84 ? 3.626 -8.874 -1.249 1.00 90.19 84 LEU A N 1
ATOM 657 C CA . LEU A 1 84 ? 4.913 -8.209 -1.484 1.00 90.19 84 LEU A CA 1
ATOM 658 C C . LEU A 1 84 ? 6.092 -8.870 -0.753 1.00 90.19 84 LEU A C 1
ATOM 660 O O . LEU A 1 84 ? 7.249 -8.510 -1.009 1.00 90.19 84 LEU A O 1
ATOM 664 N N . THR A 1 85 ? 5.812 -9.781 0.180 1.00 85.50 85 THR A N 1
ATOM 665 C CA . THR A 1 85 ? 6.817 -10.434 1.032 1.00 85.50 85 THR A CA 1
ATOM 666 C C . THR A 1 85 ? 6.840 -11.949 0.923 1.00 85.50 85 THR A C 1
ATOM 668 O O . THR A 1 85 ? 7.810 -12.544 1.378 1.00 85.50 85 THR A O 1
ATOM 671 N N . ALA A 1 86 ? 5.812 -12.582 0.352 1.00 66.06 86 ALA A N 1
ATOM 672 C CA . ALA A 1 86 ? 5.860 -13.999 0.029 1.00 66.06 86 ALA A CA 1
ATOM 673 C C . ALA A 1 86 ? 7.070 -14.228 -0.893 1.00 66.06 86 ALA A C 1
ATOM 675 O O . ALA A 1 86 ? 7.213 -13.531 -1.897 1.00 66.06 86 ALA A O 1
ATOM 676 N N . ASP A 1 87 ? 7.948 -15.157 -0.528 1.00 59.09 87 ASP A N 1
ATOM 677 C CA . ASP A 1 87 ? 9.174 -15.557 -1.240 1.00 59.09 87 ASP A CA 1
ATOM 678 C C . ASP A 1 87 ? 10.314 -14.518 -1.321 1.00 59.09 87 ASP A C 1
ATOM 680 O O . ASP A 1 87 ? 10.894 -14.283 -2.386 1.00 59.09 87 ASP A O 1
ATOM 684 N N . VAL A 1 88 ? 10.678 -13.951 -0.165 1.00 48.31 88 VAL A N 1
ATOM 685 C CA . VAL A 1 88 ? 12.081 -13.615 0.164 1.00 48.31 88 VAL A CA 1
ATOM 686 C C . VAL A 1 88 ? 12.597 -14.640 1.162 1.00 48.31 88 VAL A C 1
ATOM 688 O O . VAL A 1 88 ? 11.820 -14.967 2.086 1.00 48.31 88 VAL A O 1
#

Mean predicted aligned error: 5.19 Å

Organism: NCBI:txid1137989

Solvent-accessible surface area (backbone atoms only — not comparable to full-atom values): 4978 Å² total; per-residue (Å²): 119,82,49,69,59,79,74,55,103,84,49,79,39,31,41,43,43,57,48,49,76,43,35,87,78,57,33,69,69,35,50,49,52,18,48,58,44,41,40,73,38,83,82,28,31,68,40,47,54,53,11,58,77,50,71,25,70,44,64,39,57,44,53,47,80,81,34,65,95,36,72,70,57,45,46,37,55,52,56,22,48,45,46,67,51,65,91,119

Secondary structure (DSSP, 8-state):
--EE---STTSPPEEE--HHHHHHHH-HHHHHHHHHHHHTSHHHHHHHHHHHHTTT-S--EEEGGGTTT-HHHHHHHHHHHHHHHTT-

Foldseek 3Di:
DWDQDPPDPPDQTKTKDQLVVLCVPLHDVLSVVLLVLQCVQPQFVVVSVVCVVVVNRRITMGGCVSCPPPVVSVVSNVVSVCSSPVPD

pLDDT: mean 88.21, std 14.7, range [46.31, 98.06]